Protein AF-A0A354W8J8-F1 (afdb_monomer_lite)

pLDDT: mean 82.74, std 13.63, range [40.31, 96.31]

Sequence (80 aa):
MNYSTPKNQIIEEINLIPEDKLIELYDLIHGFRLTLKPSENNVNEIMKFAGCWQDLSEEEFTDFSQEIEQRRQNSSIHLK

Secondary structure (DSSP, 8-state):
-----HHHHHHHHHHTS-GGGHHHHHHHHHHHHHHHS-----HHHHHTTTTTTTSS-HHHHHHHHHHHHHHHHHHHHTT-

Radius of gyration: 26.38 Å; chains: 1; bounding box: 48×60×54 Å

Foldseek 3Di:
DPDQDPVNVVVVVLVPDDPVCVVVVCVVVVVVVVVPPPPVPVVVVVVVPPCVLVVDDPVRNVVVVVVVVVVVVVVVVVVD

Structure (mmCIF, N/CA/C/O backbone):
data_AF-A0A354W8J8-F1
#
_entry.id   AF-A0A354W8J8-F1
#
loop_
_atom_site.group_PDB
_atom_site.id
_atom_site.type_symbol
_atom_site.label_atom_id
_atom_site.label_alt_id
_atom_site.label_comp_id
_atom_site.label_asym_id
_atom_site.label_entity_id
_atom_site.label_seq_id
_atom_site.pdbx_PDB_ins_code
_atom_site.Cartn_x
_atom_site.Cartn_y
_atom_site.Cartn_z
_atom_site.occupancy
_atom_site.B_iso_or_equiv
_atom_site.auth_seq_id
_atom_site.auth_comp_id
_atom_site.auth_asym_id
_atom_site.auth_atom_id
_atom_site.pdbx_PDB_model_num
ATOM 1 N N . MET A 1 1 ? 20.025 27.088 -20.382 1.00 40.31 1 MET A N 1
ATOM 2 C CA . MET A 1 1 ? 20.193 25.746 -19.787 1.00 40.31 1 MET A CA 1
ATOM 3 C C . MET A 1 1 ? 18.802 25.190 -19.539 1.00 40.31 1 MET A C 1
ATOM 5 O O . MET A 1 1 ? 18.061 25.810 -18.789 1.00 40.31 1 MET A O 1
ATOM 9 N N . ASN A 1 2 ? 18.409 24.113 -20.223 1.00 55.34 2 ASN A N 1
ATOM 10 C CA . ASN A 1 2 ? 17.153 23.428 -19.916 1.00 55.34 2 ASN A CA 1
ATOM 11 C C . ASN A 1 2 ? 17.387 22.621 -18.641 1.00 55.34 2 ASN A C 1
ATOM 13 O O . ASN A 1 2 ? 18.099 21.620 -18.673 1.00 55.34 2 ASN A O 1
ATOM 17 N N . TYR A 1 3 ? 16.856 23.083 -17.513 1.00 57.62 3 TYR A N 1
ATOM 18 C CA . TYR A 1 3 ? 16.852 22.276 -16.300 1.00 57.62 3 TYR A CA 1
ATOM 19 C C . TYR A 1 3 ? 15.953 21.071 -16.561 1.00 57.62 3 TYR A C 1
ATOM 21 O O . TYR A 1 3 ? 14.752 21.229 -16.794 1.00 57.62 3 TYR A O 1
ATOM 29 N N . SER A 1 4 ? 16.541 19.875 -16.588 1.00 69.38 4 SER A N 1
ATOM 30 C CA . SER A 1 4 ? 15.749 18.655 -16.672 1.00 69.38 4 SER A CA 1
ATOM 31 C C . SER A 1 4 ? 14.929 18.560 -15.395 1.00 69.38 4 SER A C 1
ATOM 33 O O . SER A 1 4 ? 15.469 18.573 -14.288 1.00 69.38 4 SER A O 1
ATOM 35 N N . THR A 1 5 ? 13.607 18.559 -15.539 1.00 88.38 5 THR A N 1
ATOM 36 C CA . THR A 1 5 ? 12.741 18.316 -14.390 1.00 88.38 5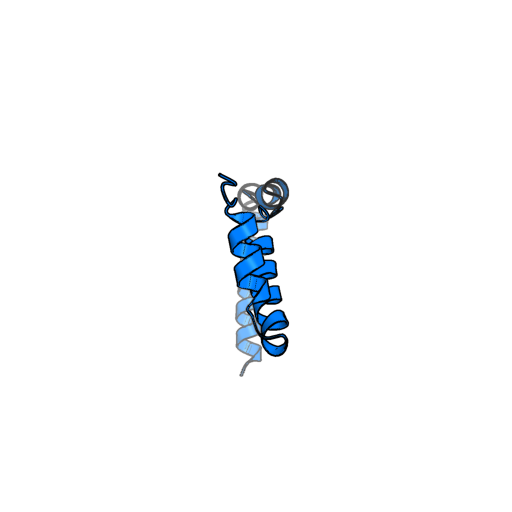 THR A CA 1
ATOM 37 C C . THR A 1 5 ? 12.947 16.868 -13.937 1.00 88.38 5 THR A C 1
ATOM 39 O O . THR A 1 5 ? 13.182 16.008 -14.789 1.00 88.38 5 THR A O 1
ATOM 42 N N . PRO A 1 6 ? 12.801 16.548 -12.639 1.00 88.69 6 PRO A N 1
ATOM 43 C CA . PRO A 1 6 ? 12.876 15.162 -12.167 1.00 88.69 6 PRO A CA 1
ATOM 44 C C . PRO A 1 6 ? 11.973 14.206 -12.965 1.00 88.69 6 PRO A C 1
ATOM 46 O O . PRO A 1 6 ? 12.320 13.056 -13.204 1.00 88.69 6 PRO A O 1
ATOM 49 N N . LYS A 1 7 ? 10.836 14.709 -13.466 1.00 89.38 7 LYS A N 1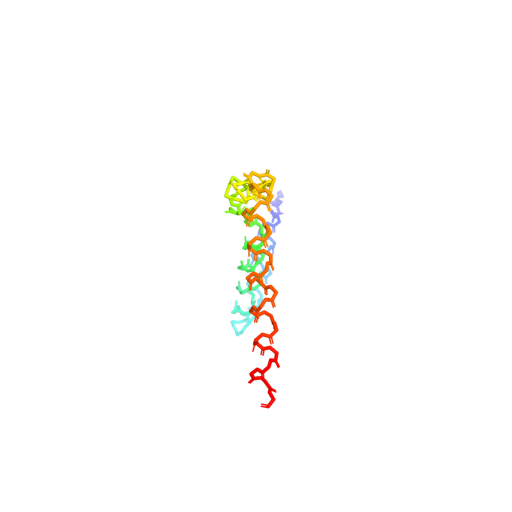
ATOM 50 C CA . LYS A 1 7 ? 9.931 13.972 -14.353 1.00 89.38 7 LYS A CA 1
ATOM 51 C C . LYS A 1 7 ? 10.584 13.575 -15.682 1.00 89.38 7 LYS A C 1
ATOM 53 O O . LYS A 1 7 ? 10.380 12.455 -16.133 1.00 89.38 7 LYS A O 1
ATOM 58 N N . ASN A 1 8 ? 11.341 14.474 -16.306 1.00 92.19 8 ASN A N 1
ATOM 59 C CA . ASN A 1 8 ? 12.007 14.192 -17.579 1.00 92.19 8 ASN A CA 1
ATOM 60 C C . ASN A 1 8 ? 13.105 13.138 -17.406 1.00 92.19 8 ASN A C 1
ATOM 62 O O . ASN A 1 8 ? 13.191 12.233 -18.224 1.00 92.19 8 ASN A O 1
ATOM 66 N N . GLN A 1 9 ? 13.861 13.200 -16.306 1.00 92.19 9 GLN A N 1
ATOM 67 C CA . GLN A 1 9 ? 14.875 12.191 -15.976 1.00 92.19 9 GLN A CA 1
ATOM 68 C C . GLN A 1 9 ? 14.252 10.800 -15.798 1.00 92.19 9 GLN A C 1
ATOM 70 O O . GLN A 1 9 ? 14.754 9.822 -16.336 1.00 92.19 9 GLN A O 1
ATOM 75 N N . ILE A 1 10 ? 13.112 10.716 -15.104 1.00 91.69 10 ILE A N 1
ATOM 76 C CA . ILE A 1 10 ? 12.388 9.449 -14.932 1.00 91.69 10 ILE A CA 1
ATOM 77 C C . ILE A 1 10 ? 11.915 8.893 -16.283 1.00 91.69 10 ILE A C 1
ATOM 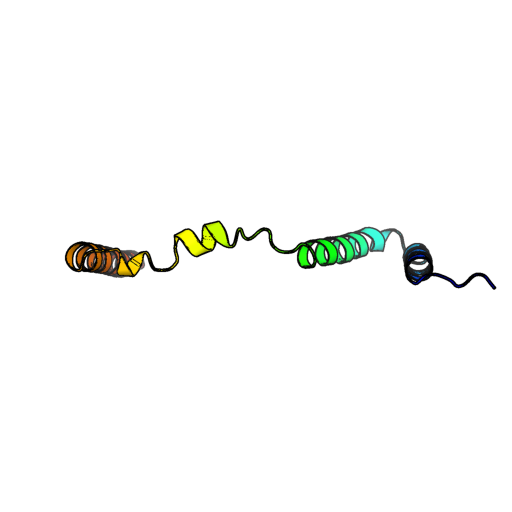79 O O . ILE A 1 10 ? 12.036 7.698 -16.523 1.00 91.69 10 ILE A O 1
ATOM 83 N N . ILE A 1 11 ? 11.386 9.738 -17.174 1.00 92.56 11 ILE A N 1
ATOM 84 C CA . ILE A 1 11 ? 10.937 9.300 -18.506 1.00 92.56 11 ILE A CA 1
ATOM 85 C C . ILE A 1 11 ? 12.117 8.789 -19.345 1.00 92.56 11 ILE A C 1
ATOM 87 O O . ILE A 1 11 ? 11.978 7.775 -20.025 1.00 92.56 11 ILE A O 1
ATOM 91 N N . GLU A 1 12 ? 13.264 9.470 -19.298 1.00 94.44 12 GLU A N 1
ATOM 92 C CA . GLU A 1 12 ? 14.482 9.037 -19.992 1.00 94.44 12 GLU A CA 1
ATOM 93 C C . GLU A 1 12 ? 14.943 7.655 -19.512 1.00 94.44 12 GLU A C 1
ATOM 95 O O . GLU A 1 12 ? 15.168 6.782 -20.345 1.00 94.44 12 GLU A O 1
ATOM 100 N N . GLU A 1 13 ? 14.983 7.419 -18.199 1.00 92.94 13 GLU A N 1
ATOM 101 C CA . GLU A 1 13 ? 15.330 6.110 -17.625 1.00 92.94 13 GLU A CA 1
ATOM 102 C C . GLU A 1 13 ? 14.333 5.009 -18.023 1.00 92.94 13 GLU A C 1
ATOM 104 O O . GLU A 1 13 ? 14.741 3.911 -18.394 1.00 92.94 13 GLU A O 1
ATOM 109 N N . ILE A 1 14 ? 13.025 5.301 -18.024 1.00 94.00 14 ILE A N 1
ATOM 110 C CA . ILE A 1 14 ? 11.991 4.340 -18.454 1.00 94.00 14 ILE A CA 1
ATOM 111 C C . ILE A 1 14 ? 12.210 3.908 -19.911 1.00 94.00 14 ILE A C 1
ATOM 113 O O . ILE A 1 14 ? 12.047 2.733 -20.232 1.00 94.00 14 ILE A O 1
ATOM 117 N N . ASN A 1 15 ? 12.612 4.832 -20.789 1.00 93.81 15 ASN A N 1
ATOM 118 C CA . ASN A 1 15 ? 12.839 4.537 -22.206 1.00 93.81 15 ASN A CA 1
ATOM 119 C C . ASN A 1 15 ? 14.070 3.649 -22.464 1.00 93.81 15 ASN A C 1
ATOM 121 O O . ASN A 1 15 ? 14.197 3.104 -23.559 1.00 93.81 15 ASN A O 1
ATOM 125 N N . LEU A 1 16 ? 14.981 3.513 -21.495 1.00 96.12 16 LEU A N 1
ATOM 126 C CA . LEU A 1 16 ? 16.154 2.637 -21.597 1.00 96.12 16 LEU A CA 1
ATOM 127 C C . LEU A 1 16 ? 15.857 1.193 -21.165 1.00 96.12 16 LEU A C 1
ATOM 129 O O . LEU A 1 16 ? 16.698 0.312 -21.354 1.00 96.12 16 LEU A O 1
ATOM 133 N N . ILE A 1 17 ? 14.683 0.937 -20.584 1.00 94.81 17 ILE A N 1
ATOM 134 C CA . ILE A 1 17 ? 14.307 -0.379 -20.070 1.00 94.81 17 ILE A CA 1
ATOM 135 C C . ILE A 1 17 ? 13.832 -1.282 -21.224 1.00 94.81 17 ILE A C 1
ATOM 137 O O . ILE A 1 17 ? 13.002 -0.860 -22.031 1.00 94.81 17 ILE A O 1
ATOM 141 N N . PRO A 1 18 ? 14.319 -2.535 -21.303 1.00 96.31 18 PRO A N 1
ATOM 142 C CA . PRO A 1 18 ? 13.836 -3.522 -22.265 1.00 96.31 18 PRO A CA 1
ATOM 143 C C . PRO A 1 18 ? 12.320 -3.759 -22.189 1.00 96.31 18 PRO A C 1
ATOM 145 O O . PRO A 1 18 ? 11.732 -3.771 -21.107 1.00 96.31 18 PRO A O 1
ATOM 148 N N . GLU A 1 19 ? 11.685 -3.995 -23.339 1.00 93.44 19 GLU A N 1
ATOM 149 C CA . GLU A 1 19 ? 10.224 -4.121 -23.446 1.00 93.44 19 GLU A CA 1
ATOM 150 C C . GLU A 1 19 ? 9.650 -5.267 -22.594 1.00 93.44 19 GLU A C 1
ATOM 152 O O . GLU A 1 19 ? 8.597 -5.120 -21.973 1.00 93.44 19 GLU A O 1
ATOM 157 N N . ASP A 1 20 ? 10.388 -6.371 -22.462 1.00 95.94 20 ASP A N 1
ATOM 158 C CA . ASP A 1 20 ? 10.035 -7.524 -21.627 1.00 95.94 20 ASP A CA 1
ATOM 159 C C . ASP A 1 20 ? 10.022 -7.213 -20.119 1.00 95.94 20 ASP A C 1
ATOM 161 O O . ASP A 1 20 ? 9.458 -7.977 -19.337 1.00 95.94 20 ASP A O 1
ATOM 165 N N . LYS A 1 21 ? 10.593 -6.074 -19.707 1.00 95.12 21 LYS A N 1
ATOM 166 C CA . LYS A 1 21 ? 10.615 -5.580 -18.322 1.00 95.12 21 LYS A CA 1
ATOM 167 C C . LYS A 1 21 ? 9.625 -4.454 -18.048 1.00 95.12 21 LYS A C 1
ATOM 169 O O . LYS A 1 21 ? 9.432 -4.083 -16.889 1.00 95.12 21 LYS A O 1
ATOM 174 N N . LEU A 1 22 ? 8.941 -3.940 -19.071 1.00 93.69 22 LEU A N 1
ATOM 175 C CA . LEU A 1 22 ? 7.985 -2.842 -18.901 1.00 93.69 22 LEU A CA 1
ATOM 176 C C . LEU A 1 22 ? 6.750 -3.245 -18.087 1.00 93.69 22 LEU A C 1
ATOM 178 O O . LEU A 1 22 ? 6.184 -2.398 -17.400 1.00 93.69 22 LEU A O 1
ATOM 182 N N . ILE A 1 23 ? 6.356 -4.521 -18.115 1.00 95.12 23 ILE A N 1
ATOM 183 C CA . ILE A 1 23 ? 5.250 -5.035 -17.290 1.00 95.12 23 ILE A CA 1
ATOM 184 C C . ILE A 1 23 ? 5.619 -4.963 -15.801 1.00 95.12 23 ILE A C 1
ATOM 186 O O . ILE A 1 23 ? 4.868 -4.397 -15.012 1.00 95.12 23 ILE A O 1
ATOM 190 N N . GLU A 1 24 ? 6.808 -5.449 -15.430 1.00 95.44 24 GLU A N 1
ATOM 191 C CA . GLU A 1 24 ? 7.309 -5.396 -14.046 1.00 95.44 24 GLU A CA 1
ATOM 192 C C . GLU A 1 24 ? 7.414 -3.942 -13.548 1.00 95.44 24 GLU A C 1
ATOM 194 O O . GLU A 1 24 ? 7.049 -3.619 -12.414 1.00 95.44 24 GLU A O 1
ATOM 199 N N . LEU A 1 25 ? 7.863 -3.035 -14.421 1.00 95.31 25 LEU A N 1
ATOM 200 C CA . LEU A 1 25 ? 7.942 -1.608 -14.124 1.00 95.31 25 LEU A CA 1
ATOM 201 C C . LEU A 1 25 ? 6.560 -0.961 -13.961 1.00 95.31 25 LEU A C 1
ATOM 203 O O . LEU A 1 25 ? 6.368 -0.134 -13.066 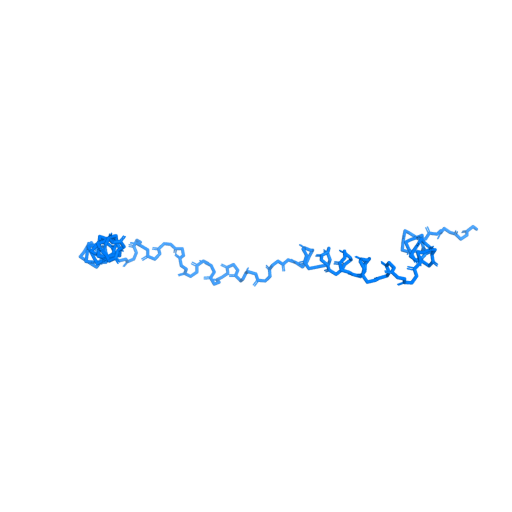1.00 95.31 25 LEU A O 1
ATOM 207 N N . TYR A 1 26 ? 5.598 -1.324 -14.813 1.00 94.56 26 TYR A N 1
ATOM 208 C CA . TYR A 1 26 ? 4.222 -0.852 -14.698 1.00 94.56 26 TYR A CA 1
ATOM 209 C C . TYR A 1 26 ? 3.626 -1.256 -13.351 1.00 94.56 26 TYR A C 1
ATOM 211 O O . TYR A 1 26 ? 3.070 -0.398 -12.666 1.00 94.56 26 TYR A O 1
ATOM 219 N N . ASP A 1 27 ? 3.794 -2.512 -12.939 1.00 95.62 27 ASP A N 1
ATOM 220 C CA . ASP A 1 27 ? 3.276 -3.011 -11.664 1.00 95.62 27 ASP A CA 1
ATOM 221 C C . ASP A 1 27 ? 3.883 -2.258 -10.474 1.00 95.62 27 ASP A C 1
ATOM 223 O O . ASP A 1 27 ? 3.160 -1.859 -9.555 1.00 95.62 27 ASP A O 1
ATOM 227 N N . LEU A 1 28 ? 5.187 -1.969 -10.521 1.00 94.38 28 LEU A N 1
ATOM 228 C CA . LEU A 1 28 ? 5.874 -1.172 -9.504 1.00 94.38 28 LEU A CA 1
ATOM 229 C C . LEU A 1 28 ? 5.301 0.251 -9.403 1.00 94.38 28 LEU A C 1
ATOM 231 O O . LEU A 1 28 ? 4.943 0.706 -8.313 1.00 94.38 28 LEU A O 1
ATOM 235 N N . ILE A 1 29 ? 5.191 0.960 -10.532 1.00 92.56 29 ILE A N 1
ATOM 236 C CA . ILE A 1 29 ? 4.675 2.339 -10.572 1.00 92.56 29 ILE A CA 1
ATOM 237 C C . ILE A 1 29 ? 3.194 2.370 -10.178 1.00 92.56 29 ILE A C 1
ATOM 239 O O . ILE A 1 29 ? 2.752 3.261 -9.446 1.00 92.56 29 ILE A O 1
ATOM 243 N N . HIS A 1 30 ? 2.414 1.396 -10.644 1.00 92.19 30 HIS A N 1
ATOM 244 C CA . HIS A 1 30 ? 1.000 1.269 -10.327 1.00 92.19 30 HIS A CA 1
ATOM 245 C C . HIS A 1 30 ? 0.793 1.018 -8.832 1.00 92.19 30 HIS A C 1
ATOM 247 O O . HIS A 1 30 ? -0.019 1.709 -8.213 1.00 92.19 30 HIS A O 1
ATOM 253 N N . GLY A 1 31 ? 1.553 0.091 -8.245 1.00 91.06 31 GLY A N 1
ATOM 254 C CA . GLY A 1 31 ? 1.545 -0.188 -6.813 1.00 91.06 31 GLY A CA 1
ATOM 255 C C . GLY A 1 31 ? 1.915 1.045 -5.995 1.00 91.06 31 GLY A C 1
ATOM 256 O O . GLY A 1 31 ? 1.170 1.429 -5.098 1.00 91.06 31 GLY A O 1
ATOM 257 N N . PHE A 1 32 ? 2.992 1.739 -6.369 1.00 88.94 32 PHE A N 1
ATOM 258 C CA . PHE A 1 32 ? 3.392 2.997 -5.736 1.00 88.94 32 PHE A CA 1
ATOM 259 C C . PHE A 1 32 ? 2.289 4.067 -5.799 1.00 88.94 32 PHE A C 1
ATOM 261 O O . PHE A 1 32 ? 1.998 4.740 -4.815 1.00 88.94 32 PHE A O 1
ATOM 268 N N . ARG A 1 33 ? 1.594 4.206 -6.934 1.00 88.50 33 ARG A N 1
ATOM 269 C CA . ARG A 1 33 ? 0.447 5.123 -7.042 1.00 88.50 33 ARG A CA 1
ATOM 270 C C . ARG A 1 33 ? -0.698 4.724 -6.108 1.00 88.50 33 ARG A C 1
ATOM 272 O O . ARG A 1 33 ? -1.359 5.600 -5.559 1.00 88.50 33 ARG A O 1
ATOM 279 N N . LEU A 1 34 ? -0.975 3.428 -5.969 1.00 86.06 34 LEU A N 1
ATOM 280 C CA . LEU A 1 34 ? -2.038 2.933 -5.094 1.00 86.06 34 LEU A CA 1
ATOM 281 C C . LEU A 1 34 ? -1.717 3.142 -3.613 1.00 86.06 34 LEU A C 1
ATOM 283 O O . LEU A 1 34 ? -2.624 3.479 -2.863 1.00 86.06 34 LEU A O 1
ATOM 287 N N . THR A 1 35 ? -0.457 3.001 -3.197 1.00 80.06 35 THR A N 1
ATOM 288 C CA . THR A 1 35 ? -0.051 3.272 -1.807 1.00 80.06 35 THR A CA 1
ATOM 289 C C . THR A 1 35 ? -0.056 4.761 -1.475 1.00 80.06 35 THR A C 1
ATOM 291 O O . THR A 1 35 ? -0.281 5.132 -0.327 1.00 80.06 35 THR A O 1
ATOM 294 N N . LEU A 1 36 ? 0.168 5.619 -2.476 1.00 81.56 36 LEU A N 1
ATOM 295 C CA . LEU A 1 36 ? 0.072 7.072 -2.340 1.00 81.56 36 LEU A CA 1
ATOM 296 C C . LEU A 1 36 ? -1.352 7.611 -2.409 1.00 81.56 36 LEU A C 1
ATOM 298 O O . LEU A 1 36 ? -1.572 8.757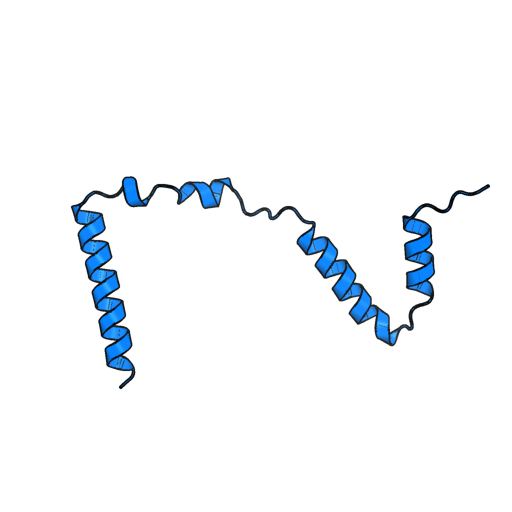 -2.009 1.00 81.56 36 LEU A O 1
ATOM 302 N N . LYS A 1 37 ? -2.319 6.837 -2.921 1.00 74.44 37 LYS A N 1
ATOM 303 C CA . LYS A 1 37 ? -3.718 7.213 -2.737 1.00 74.44 37 LYS A CA 1
ATOM 304 C C . LYS A 1 37 ? -3.939 7.257 -1.226 1.00 74.44 37 LYS A C 1
ATOM 306 O O . LYS A 1 37 ? -3.754 6.220 -0.585 1.00 74.44 37 LYS A O 1
ATOM 311 N N . PRO A 1 38 ? -4.323 8.416 -0.651 1.00 63.69 38 PRO A N 1
ATOM 312 C CA . PRO A 1 38 ? -4.856 8.410 0.696 1.00 63.69 38 PRO A CA 1
ATOM 313 C C . PRO A 1 38 ? -5.935 7.349 0.661 1.00 63.69 38 PRO A C 1
ATOM 315 O O . PRO A 1 38 ? -6.789 7.382 -0.231 1.00 63.69 38 PRO A O 1
ATOM 318 N N . SER A 1 39 ? -5.837 6.355 1.537 1.00 61.38 39 SER A N 1
ATOM 319 C CA . SER A 1 39 ? -6.917 5.405 1.642 1.00 61.38 39 SER A CA 1
ATOM 320 C C . SER A 1 39 ? -8.162 6.251 1.867 1.00 61.38 39 SER A C 1
ATOM 322 O O . SER A 1 39 ? -8.286 6.885 2.915 1.00 61.38 39 SER A O 1
ATOM 324 N N . GLU A 1 40 ? -9.101 6.236 0.929 1.00 57.91 40 GLU A N 1
ATOM 325 C CA . GLU A 1 40 ? -10.496 6.556 1.213 1.00 57.91 40 GLU A CA 1
ATOM 326 C C . GLU A 1 40 ? -11.072 5.467 2.141 1.00 57.91 40 GLU A C 1
ATOM 328 O O . GLU A 1 40 ? -12.218 5.059 2.013 1.00 57.91 40 GLU A O 1
ATOM 333 N N . ASN A 1 41 ? -10.270 4.962 3.091 1.00 58.66 41 ASN A N 1
ATOM 334 C CA . ASN A 1 41 ? -10.749 4.384 4.320 1.00 58.66 41 ASN A CA 1
ATOM 335 C C . ASN A 1 41 ? -11.527 5.522 4.938 1.00 58.66 41 ASN A C 1
ATOM 337 O O . ASN A 1 41 ? -10.949 6.459 5.491 1.00 58.66 41 ASN A O 1
ATOM 341 N N . ASN A 1 42 ? -12.827 5.493 4.681 1.00 67.12 42 ASN A N 1
ATOM 342 C CA . ASN A 1 42 ? -13.768 6.494 5.094 1.00 67.12 42 ASN A CA 1
ATOM 343 C C . ASN A 1 42 ? -13.669 6.501 6.613 1.00 67.12 42 ASN A C 1
ATOM 345 O O . ASN A 1 42 ? -14.242 5.652 7.289 1.00 67.12 42 ASN A O 1
ATOM 349 N N . VAL A 1 43 ? -12.837 7.392 7.154 1.00 70.50 43 VAL A N 1
ATOM 350 C CA . VAL A 1 43 ? -12.576 7.469 8.591 1.00 70.50 43 VAL A CA 1
ATOM 351 C C . VAL A 1 43 ? -13.916 7.599 9.307 1.00 70.50 43 VAL A C 1
ATOM 353 O O . VAL A 1 43 ? -14.105 6.994 10.349 1.00 70.50 43 VAL A O 1
ATOM 356 N N . ASN A 1 44 ? -14.899 8.249 8.676 1.00 70.00 44 ASN A N 1
ATOM 357 C CA . ASN A 1 44 ? -16.277 8.286 9.150 1.00 70.00 44 ASN A CA 1
ATOM 358 C C . ASN A 1 44 ? -16.955 6.907 9.221 1.00 70.00 44 ASN A C 1
ATOM 360 O O . ASN A 1 44 ? -17.693 6.675 10.165 1.00 70.00 44 ASN A O 1
ATOM 364 N N . GLU A 1 45 ? -16.747 5.987 8.274 1.00 73.50 45 GLU A N 1
ATOM 365 C CA . GLU A 1 45 ? -17.254 4.608 8.384 1.00 73.50 45 GLU A CA 1
ATOM 366 C C . GLU A 1 45 ? -16.561 3.827 9.495 1.00 73.50 45 GLU A C 1
ATOM 368 O O . GLU A 1 45 ? -17.244 3.154 10.256 1.00 73.50 45 GLU A O 1
ATOM 373 N N . ILE A 1 46 ? -15.242 3.960 9.643 1.00 75.94 46 ILE A N 1
ATOM 374 C CA . ILE A 1 46 ? -14.500 3.315 10.739 1.00 75.94 46 ILE A CA 1
ATOM 375 C C . ILE A 1 46 ? -14.980 3.857 12.094 1.00 75.94 46 ILE A C 1
ATOM 377 O O . ILE A 1 46 ? -15.218 3.094 13.027 1.00 75.94 46 ILE A O 1
ATOM 381 N N . MET A 1 47 ? -15.197 5.169 12.186 1.00 77.06 47 MET A N 1
ATOM 382 C CA . MET A 1 47 ? -15.663 5.835 13.402 1.00 77.06 47 MET A CA 1
ATOM 383 C C . MET A 1 47 ? -17.114 5.495 13.765 1.00 77.06 47 MET A C 1
ATOM 385 O O . MET A 1 47 ? -17.449 5.586 14.939 1.00 77.06 47 MET A O 1
ATOM 389 N N . LYS A 1 48 ? -17.963 5.038 12.827 1.00 76.81 48 LYS A N 1
ATOM 390 C CA . LYS A 1 48 ? -19.314 4.525 13.157 1.00 76.81 48 LYS A CA 1
ATOM 391 C C . LYS A 1 48 ? -19.277 3.285 14.052 1.00 76.81 48 LYS A C 1
ATOM 393 O O . LYS A 1 48 ? -20.262 3.000 14.720 1.00 76.81 48 LYS A O 1
ATOM 398 N N . PHE A 1 49 ? -18.168 2.550 14.046 1.00 74.94 49 PHE A N 1
ATOM 399 C CA . PHE A 1 49 ? -17.969 1.376 14.893 1.00 74.94 49 PHE A CA 1
ATOM 400 C C . PHE A 1 49 ? -17.142 1.687 16.150 1.00 74.94 49 PHE A C 1
ATOM 402 O O . PHE A 1 49 ? -16.950 0.812 16.992 1.00 74.94 49 PHE A O 1
ATOM 409 N N . ALA A 1 50 ? -16.634 2.914 16.307 1.00 78.56 50 ALA A N 1
ATOM 410 C CA . ALA A 1 50 ? -15.903 3.305 17.505 1.00 78.56 50 ALA A CA 1
ATOM 411 C C . ALA A 1 50 ? -16.887 3.492 18.669 1.00 78.56 50 ALA A C 1
ATOM 413 O O . ALA A 1 50 ? -17.818 4.281 18.572 1.00 78.56 50 ALA A O 1
ATOM 414 N N . GLY A 1 51 ? -16.676 2.771 19.772 1.00 74.50 51 GLY A N 1
ATOM 415 C CA . GLY A 1 51 ? -17.518 2.889 20.968 1.00 74.50 51 GLY A CA 1
ATOM 416 C C . GLY A 1 51 ? -18.822 2.091 20.933 1.00 74.50 51 GLY A C 1
ATOM 417 O O . GLY A 1 51 ? -19.498 2.057 21.951 1.00 74.50 51 GLY A O 1
ATOM 418 N N . CYS A 1 52 ? -19.129 1.360 19.852 1.00 80.56 52 CYS A N 1
ATOM 419 C CA . CYS A 1 52 ? -20.369 0.577 19.754 1.00 80.56 52 CYS A CA 1
ATOM 420 C C . CYS A 1 52 ? -20.546 -0.448 20.889 1.00 80.56 52 CYS A C 1
ATOM 422 O O . CYS A 1 52 ? -21.666 -0.776 21.250 1.00 80.56 52 CYS A O 1
ATOM 424 N N . TRP A 1 53 ? -19.448 -0.920 21.488 1.00 79.44 53 TRP A N 1
ATOM 425 C CA . TRP A 1 53 ? -19.465 -1.794 22.663 1.00 79.44 53 TRP A CA 1
ATOM 426 C C . TRP A 1 53 ? -19.918 -1.091 23.949 1.00 79.44 53 TRP A C 1
ATOM 428 O O . TRP A 1 53 ? -20.454 -1.750 24.827 1.00 79.44 53 TRP A O 1
ATOM 438 N N . GLN A 1 54 ? -19.681 0.219 24.075 1.00 78.94 54 GLN A N 1
ATOM 439 C CA . GLN A 1 54 ? -20.132 1.022 25.220 1.00 78.94 54 GLN A CA 1
ATOM 440 C C . GLN A 1 54 ? -21.621 1.377 25.123 1.00 78.94 54 GLN A C 1
ATOM 442 O O . GLN A 1 54 ? -22.233 1.673 26.144 1.00 78.94 54 GLN A O 1
ATOM 447 N N . ASP A 1 55 ? -22.182 1.344 23.911 1.00 85.31 55 ASP A N 1
ATOM 448 C CA . ASP A 1 55 ? -23.603 1.595 23.655 1.00 85.31 55 ASP A CA 1
ATOM 449 C C . ASP A 1 55 ? -24.480 0.356 23.912 1.00 85.31 55 ASP A C 1
ATOM 451 O O . ASP A 1 55 ? -25.702 0.482 24.001 1.00 85.31 55 ASP A O 1
ATOM 455 N N . LEU A 1 56 ? -23.876 -0.833 24.030 1.00 87.81 56 LEU A N 1
ATOM 456 C CA . LEU A 1 56 ? -24.582 -2.060 24.397 1.00 87.81 56 LEU A CA 1
ATOM 457 C C . LEU A 1 56 ? -24.923 -2.052 25.887 1.00 87.81 56 LEU A C 1
ATOM 459 O O . LEU A 1 56 ? -24.110 -1.665 26.729 1.00 87.81 56 LEU A O 1
ATOM 463 N N . SER A 1 57 ? -26.112 -2.544 26.227 1.00 91.31 57 SER A N 1
ATOM 464 C CA . SER A 1 57 ? -26.417 -2.881 27.615 1.00 91.31 57 SER A CA 1
ATOM 465 C C . SER A 1 57 ? -25.557 -4.059 28.092 1.00 91.31 57 SER A C 1
ATOM 467 O O . SER A 1 57 ? -25.091 -4.880 27.300 1.00 91.31 57 SER A O 1
ATOM 469 N N . GLU A 1 58 ? -25.369 -4.174 29.408 1.00 90.06 58 GLU A N 1
ATOM 470 C CA . GLU A 1 58 ? -24.623 -5.292 30.008 1.00 90.06 58 GLU A CA 1
ATOM 471 C C . GLU A 1 58 ? -25.225 -6.659 29.628 1.00 90.06 58 GLU A C 1
ATOM 473 O O . GLU A 1 58 ? -24.498 -7.634 29.439 1.00 90.06 58 GLU A O 1
ATOM 478 N N . GLU A 1 59 ? -26.553 -6.721 29.482 1.00 93.06 59 GLU A N 1
ATOM 479 C CA . GLU A 1 59 ? -27.294 -7.910 29.047 1.00 93.06 59 GLU A CA 1
ATOM 480 C C . GLU A 1 59 ? -26.955 -8.273 27.595 1.00 93.06 59 GLU A C 1
ATOM 482 O O . GLU A 1 59 ? -26.482 -9.379 27.339 1.00 93.06 59 GLU A O 1
ATOM 487 N N . GLU A 1 60 ? -27.070 -7.322 26.661 1.00 91.25 60 GLU A N 1
ATOM 488 C CA . GLU A 1 60 ? -26.725 -7.531 25.245 1.00 91.25 60 GLU A CA 1
ATOM 489 C C . GLU A 1 60 ? -25.250 -7.912 25.061 1.00 91.25 60 GLU A C 1
ATOM 491 O O . GLU A 1 60 ? -24.920 -8.789 24.260 1.00 91.25 60 GLU A O 1
ATOM 496 N N . PHE A 1 61 ? -24.351 -7.283 25.822 1.00 89.50 61 PHE A N 1
ATOM 497 C CA . PHE A 1 61 ? -22.930 -7.612 25.798 1.00 89.50 61 PHE A CA 1
ATOM 498 C C . PHE A 1 61 ? -22.657 -9.033 26.309 1.00 89.50 61 PHE A C 1
ATOM 500 O O . PHE A 1 61 ? -21.862 -9.773 25.713 1.00 89.50 61 PHE A O 1
ATOM 507 N N . THR A 1 62 ? -23.312 -9.422 27.405 1.00 92.00 62 THR A N 1
ATOM 508 C CA . THR A 1 62 ? -23.172 -10.749 28.018 1.00 92.00 62 THR A CA 1
ATOM 509 C C . THR A 1 62 ? -23.679 -11.838 27.082 1.00 92.00 62 THR A C 1
ATOM 511 O O . THR A 1 62 ? -22.962 -12.814 26.843 1.00 92.00 62 THR A O 1
ATOM 514 N N . ASP A 1 63 ? -24.862 -11.651 26.502 1.00 94.50 63 ASP A N 1
ATOM 515 C CA . ASP A 1 63 ? -25.467 -12.594 25.563 1.00 94.50 63 ASP A CA 1
ATOM 516 C C . ASP A 1 63 ? -24.583 -12.782 24.326 1.00 94.50 63 ASP A C 1
ATOM 518 O O . ASP A 1 63 ? -24.249 -13.912 23.951 1.00 94.50 63 ASP A O 1
ATOM 522 N N . PHE A 1 64 ? -24.108 -11.678 23.741 1.00 90.94 64 PHE A N 1
ATOM 523 C CA . PHE A 1 64 ? -23.217 -11.723 22.584 1.00 90.94 64 PHE A CA 1
ATOM 524 C C . PHE A 1 64 ? -21.892 -12.430 22.908 1.00 90.94 64 PHE A C 1
ATOM 526 O O . PHE A 1 64 ? -21.399 -13.254 22.135 1.00 90.94 64 PHE A O 1
ATOM 533 N N . SER A 1 65 ? -21.321 -12.162 24.085 1.00 91.38 65 SER A N 1
ATOM 534 C CA . SER A 1 65 ? -20.082 -12.801 24.540 1.00 91.38 65 SER A CA 1
ATOM 535 C C . SER A 1 65 ? -20.243 -14.315 24.714 1.00 91.38 65 SER A C 1
ATOM 537 O O . SER A 1 65 ? -19.357 -15.083 24.325 1.00 91.38 65 SER A O 1
ATOM 539 N N . GLN A 1 66 ? -21.381 -14.759 25.254 1.00 93.88 66 GLN A N 1
ATOM 540 C CA . GLN A 1 66 ? -21.696 -16.180 25.406 1.00 93.88 66 GLN A CA 1
ATOM 541 C C . GLN A 1 66 ? -21.890 -16.874 24.053 1.00 93.88 66 GLN A C 1
ATOM 543 O O . GLN A 1 66 ? -21.381 -17.981 23.864 1.00 93.88 66 GLN A O 1
ATOM 548 N N . GLU A 1 67 ? -22.554 -16.229 23.090 1.00 94.44 67 GLU A N 1
ATOM 549 C CA . GLU A 1 67 ? -22.718 -16.767 21.734 1.00 94.44 67 GLU A CA 1
ATOM 550 C C . GLU A 1 67 ? -21.359 -16.973 21.039 1.00 94.44 67 GLU A C 1
ATOM 552 O O . GLU A 1 67 ? -21.083 -18.041 20.476 1.00 94.44 67 GLU A O 1
ATOM 557 N N . ILE A 1 68 ? -20.471 -15.974 21.111 1.00 91.75 68 ILE A N 1
ATOM 558 C CA . ILE A 1 68 ? -19.122 -16.047 20.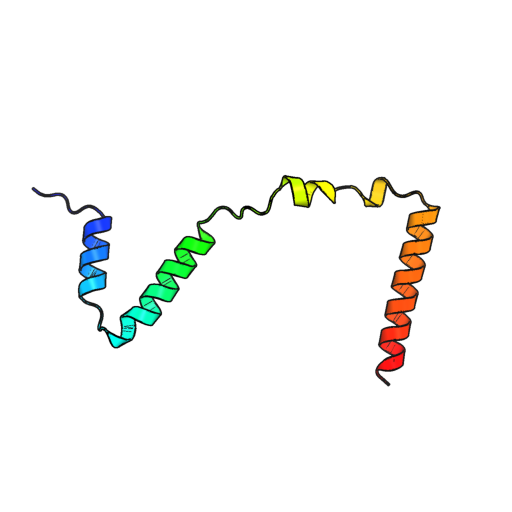531 1.00 91.75 68 ILE A CA 1
ATOM 559 C C . ILE A 1 68 ? -18.299 -17.167 21.180 1.00 91.75 68 ILE A C 1
ATOM 561 O O . ILE A 1 68 ? -17.617 -17.918 20.471 1.00 91.75 68 ILE A O 1
ATOM 565 N N . GLU A 1 69 ? -18.378 -17.320 22.504 1.00 92.00 69 GLU A N 1
ATOM 566 C CA . GLU A 1 69 ? -17.720 -18.410 23.227 1.00 92.00 69 GLU A CA 1
ATOM 567 C C . GLU A 1 69 ? -18.225 -19.777 22.751 1.00 92.00 69 GLU A C 1
ATOM 569 O O . GLU A 1 69 ? -17.425 -20.632 22.364 1.00 92.00 69 GLU A O 1
ATOM 574 N N . GLN A 1 70 ? -19.545 -19.971 22.691 1.00 92.44 70 GLN A N 1
ATOM 575 C CA . GLN A 1 70 ? -20.152 -21.224 22.235 1.00 92.44 70 GLN A CA 1
ATOM 576 C C . GLN A 1 70 ? -19.750 -21.570 20.802 1.00 92.44 70 GLN A C 1
ATOM 578 O O . GLN A 1 70 ? -19.384 -22.711 20.515 1.00 92.44 70 GLN A O 1
ATOM 583 N N . ARG A 1 71 ? -19.749 -20.592 19.891 1.00 89.50 71 ARG A N 1
ATOM 584 C CA . ARG A 1 71 ? -19.289 -20.797 18.511 1.00 89.50 71 ARG A CA 1
ATOM 585 C C . ARG A 1 71 ? -17.824 -21.214 18.443 1.00 89.50 71 ARG A C 1
ATOM 587 O O . ARG A 1 71 ? -17.481 -22.080 17.632 1.00 89.50 71 ARG A O 1
ATOM 594 N N . ARG A 1 72 ? -16.959 -20.615 19.270 1.00 86.94 72 ARG A N 1
ATOM 595 C CA . ARG A 1 72 ? -15.528 -20.952 19.315 1.00 86.94 72 ARG A CA 1
ATOM 596 C C . ARG A 1 72 ? -15.323 -22.383 19.803 1.00 86.94 72 ARG A C 1
ATOM 598 O O . ARG A 1 72 ? -14.594 -23.135 19.162 1.00 86.94 72 ARG A O 1
ATOM 605 N N . GLN A 1 73 ? -16.022 -22.773 20.866 1.00 87.19 73 GLN A N 1
ATOM 606 C CA . GLN A 1 73 ? -16.001 -24.142 21.381 1.00 87.19 73 GLN A CA 1
ATOM 607 C C . GLN A 1 73 ? -16.516 -25.134 20.329 1.00 87.19 73 GLN A C 1
ATOM 609 O O . GLN A 1 73 ? -15.824 -26.089 19.991 1.00 87.19 73 GLN A O 1
ATOM 614 N N . ASN A 1 74 ? -17.671 -24.867 19.715 1.00 79.25 74 ASN A N 1
ATOM 615 C CA . ASN A 1 74 ? -18.282 -25.757 18.722 1.00 79.25 74 ASN A CA 1
ATOM 616 C C . ASN A 1 74 ? -17.434 -25.917 17.451 1.00 79.25 74 ASN A C 1
ATOM 618 O O . ASN A 1 74 ? -17.351 -27.016 16.903 1.00 79.25 74 ASN A O 1
ATOM 622 N N . SER A 1 75 ? -16.740 -24.861 17.020 1.00 72.94 75 SER A N 1
ATOM 623 C CA . SER A 1 75 ? -15.799 -24.931 15.892 1.00 72.94 75 SER A CA 1
ATOM 624 C C . SER A 1 75 ? -14.571 -25.791 16.218 1.00 72.94 75 SER A C 1
ATOM 626 O O . SER A 1 75 ? -14.084 -26.517 15.357 1.00 72.94 75 SER A O 1
ATOM 628 N N . SER A 1 76 ? -14.086 -25.763 17.466 1.00 59.69 76 SER A N 1
ATOM 629 C CA . SER A 1 76 ? -12.996 -26.636 17.927 1.00 59.69 76 SER A CA 1
ATOM 630 C C . SER A 1 76 ? -13.424 -28.096 18.121 1.00 59.69 76 SER A C 1
ATOM 632 O O . SER A 1 76 ? -12.590 -28.991 17.997 1.00 59.69 76 SER A O 1
ATOM 634 N N . ILE A 1 77 ? -14.705 -28.359 18.401 1.00 57.78 77 ILE A N 1
ATOM 635 C CA . ILE A 1 77 ? -15.247 -29.720 18.559 1.00 57.78 77 ILE A CA 1
ATOM 636 C C . ILE A 1 77 ? -15.448 -30.407 17.194 1.00 57.78 77 ILE A C 1
ATOM 638 O O . ILE A 1 77 ? -15.304 -31.621 17.104 1.00 57.78 77 ILE A O 1
ATOM 642 N N . HIS A 1 78 ? -15.714 -29.652 16.121 1.00 56.25 78 HIS A N 1
ATOM 643 C CA . HIS A 1 78 ? -15.940 -30.195 14.770 1.00 56.25 78 HIS A CA 1
ATOM 644 C C . HIS A 1 78 ? -14.652 -30.524 13.981 1.00 56.25 78 HIS A C 1
ATOM 646 O O . HIS A 1 78 ? -14.724 -31.007 12.856 1.00 56.25 78 HIS A O 1
ATOM 652 N N . LEU A 1 79 ? -13.472 -30.263 14.558 1.00 56.94 79 LEU A N 1
ATOM 653 C CA . LEU A 1 79 ? -12.149 -30.538 13.972 1.00 56.94 79 LEU A CA 1
ATOM 654 C C . LEU A 1 79 ? -11.470 -31.800 14.557 1.00 56.94 79 LEU A C 1
ATOM 656 O O . LEU A 1 79 ? -10.250 -31.935 14.451 1.00 56.94 79 LEU A O 1
ATOM 660 N N . LYS A 1 80 ? -12.227 -32.708 15.188 1.00 47.81 80 LYS A N 1
ATOM 661 C CA . LYS A 1 80 ? -11.732 -33.989 15.727 1.00 47.81 80 LYS A CA 1
ATOM 662 C C . LYS A 1 80 ? -12.339 -35.193 15.025 1.00 47.81 80 LYS A C 1
ATOM 664 O O . LYS A 1 80 ? -13.553 -35.146 14.738 1.00 47.81 80 LYS A O 1
#